Protein AF-A0AAD9EZX9-F1 (afdb_monomer)

Solvent-accessible surface area (backbone atoms only — not comparable to full-atom values): 5575 Å² total; per-residue (Å²): 138,69,77,68,66,69,68,67,71,70,80,81,70,71,89,66,79,89,76,79,91,81,76,94,68,97,66,89,76,40,64,91,93,39,48,66,55,94,96,40,64,47,73,91,73,96,68,93,63,57,75,67,58,43,33,51,51,27,44,74,74,76,50,64,58,91,78,80,88,44,72,70,50,51,54,61,76,76,108

Nearest PDB structures (foldseek):
  6tla-assembly1_B  TM=8.944E-01  e=2.697E-02  Homo sapiens
  6e7d-assembly1_E  TM=8.264E-01  e=4.456E-02  Mus musculus
  6u42-assembly1_6X  TM=3.121E-01  e=5.856E+00  Chlamydomonas reinhardtii
  8glv-assembly1_PD  TM=1.611E-01  e=9.677E+00  Chlamydomonas reinhardtii

Secondary structure (DSSP, 8-state):
--SSGGGSTTSSS---------------SS-TT-EEETTEEE----S---HHHHHHHHHHTT-------SHHHHHHHT-

Foldseek 3Di:
DCVVVVVPVPPPPDPDDPPPPDDDDPPDQDDPQWDDDPSDTDHDDPDDDPPVVQQVVQVVVVHGDDDDDDPVSVVVVVD

Sequence (79 aa):
MLLFLFLLGLALGAVSPSDDPQGKLQRGSCPMFLVSFNNRCYKYIAADMDWADAEFHCVSEGANLVSIHSQGEENFVNH

InterPro domains:
  IPR001304 C-type lectin-like [PS50041] (37-79)
  IPR016186 C-type lectin-like/link domain superfamily [G3DSA:3.10.100.10] (16-79)
  IPR016187 C-type lectin fold [SSF56436] (26-78)
  IPR050111 C-type lectin and snaclec domain-containing protein [PTHR22803] (25-78)

Radius of gyration: 22.96 Å; Cα contacts (8 Å, |Δi|>4): 34; chains: 1; bounding box: 23×74×36 Å

Organism: Dissostichus eleginoides (NCBI:txid100907)

Structure (mmCIF, N/C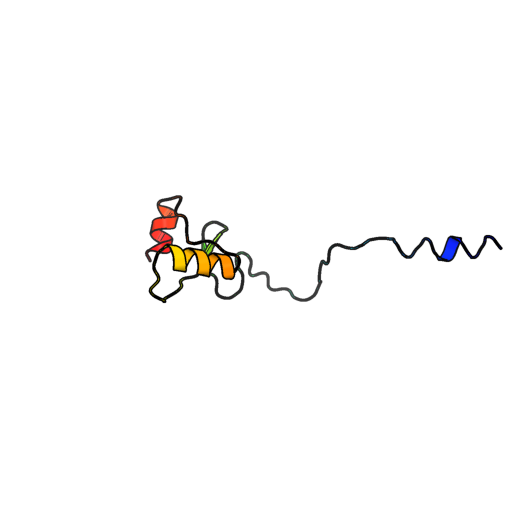A/C/O backbone):
data_AF-A0AAD9EZX9-F1
#
_entry.id   AF-A0AAD9EZX9-F1
#
loop_
_atom_site.group_PDB
_atom_site.id
_atom_site.type_symbol
_atom_site.label_atom_id
_atom_site.label_alt_id
_atom_site.label_comp_id
_atom_site.label_asym_id
_atom_site.label_entity_id
_atom_site.label_seq_id
_atom_site.pdbx_PDB_ins_code
_atom_site.Cartn_x
_atom_site.Cartn_y
_atom_site.Cartn_z
_atom_site.occupancy
_atom_site.B_iso_or_equiv
_atom_site.auth_seq_id
_atom_site.auth_comp_id
_atom_site.auth_asym_id
_atom_site.auth_atom_id
_atom_site.pdbx_PDB_model_num
ATOM 1 N N . MET A 1 1 ? 0.502 -62.455 19.840 1.00 62.78 1 MET A N 1
ATOM 2 C CA . MET A 1 1 ? 0.837 -61.689 18.616 1.00 62.78 1 MET A CA 1
ATOM 3 C C . MET A 1 1 ? -0.182 -60.587 18.278 1.00 62.78 1 MET A C 1
ATOM 5 O O . MET A 1 1 ? -0.187 -60.100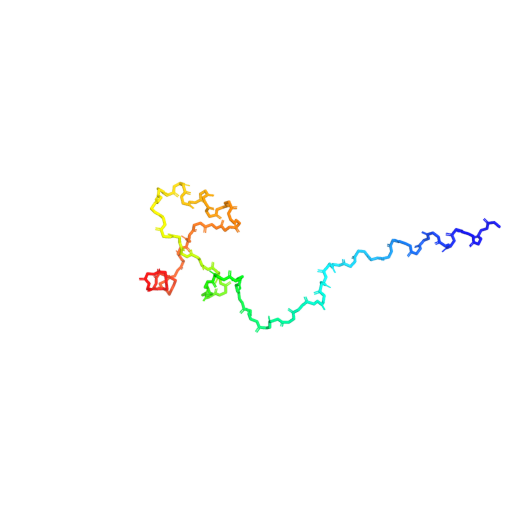 17.162 1.00 62.78 1 MET A O 1
ATOM 9 N N . LEU A 1 2 ? -1.002 -60.150 19.248 1.00 57.41 2 LEU A N 1
ATOM 10 C CA . LEU A 1 2 ? -1.929 -59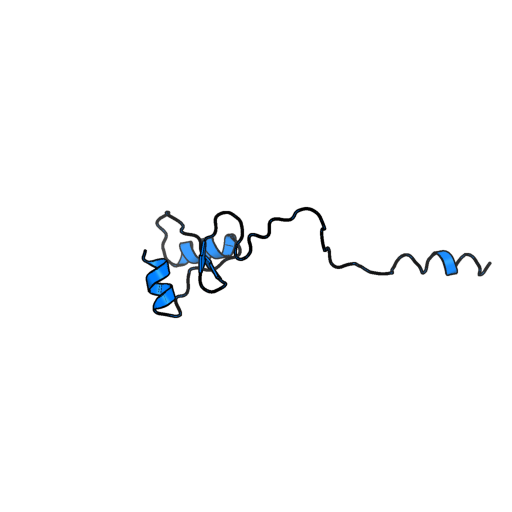.006 19.138 1.00 57.41 2 LEU A CA 1
ATOM 11 C C . LEU A 1 2 ? -1.557 -57.849 20.095 1.00 57.41 2 LEU A C 1
ATOM 13 O O . LEU A 1 2 ? -2.197 -56.809 20.085 1.00 57.41 2 LEU A O 1
ATOM 17 N N . LEU A 1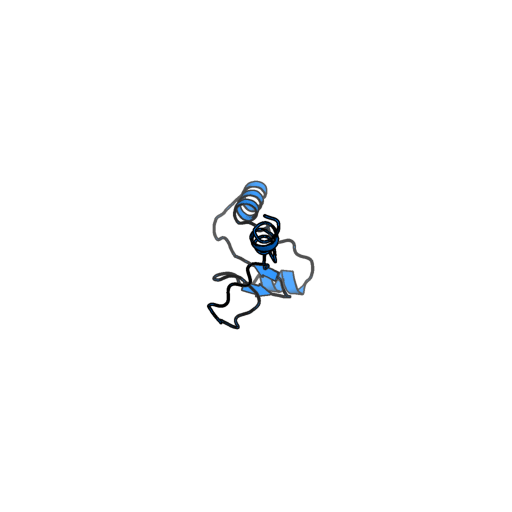 3 ? -0.484 -58.004 20.884 1.00 55.59 3 LEU A N 1
ATOM 18 C CA . LEU A 1 3 ? 0.052 -56.970 21.784 1.00 55.59 3 LEU A CA 1
ATOM 19 C C . LEU A 1 3 ? 0.974 -55.959 21.074 1.00 55.59 3 LEU A C 1
ATOM 21 O O . LEU A 1 3 ? 1.221 -54.889 21.611 1.00 55.59 3 LEU A O 1
ATOM 25 N N . PHE A 1 4 ? 1.444 -56.259 19.857 1.00 55.50 4 PHE A N 1
ATOM 26 C CA . PHE A 1 4 ? 2.277 -55.339 19.066 1.00 55.50 4 PHE A CA 1
ATOM 27 C C . PHE A 1 4 ? 1.466 -54.369 18.192 1.00 55.50 4 PHE A C 1
ATOM 29 O O . PHE A 1 4 ? 1.994 -53.348 17.768 1.00 55.50 4 PHE A O 1
ATOM 36 N N . LEU A 1 5 ? 0.177 -54.642 17.957 1.00 55.56 5 LEU A N 1
ATOM 37 C CA . LEU A 1 5 ? -0.686 -53.773 17.144 1.00 55.56 5 LEU A CA 1
ATOM 38 C C . LEU A 1 5 ? -1.228 -52.566 17.925 1.00 55.56 5 LEU A C 1
ATOM 40 O O . LEU A 1 5 ? -1.575 -51.558 17.320 1.00 55.56 5 LEU A O 1
ATOM 44 N N . PHE A 1 6 ? -1.222 -52.616 19.260 1.00 54.81 6 PHE A N 1
ATOM 45 C CA . PHE A 1 6 ? -1.557 -51.459 20.097 1.00 54.81 6 PHE A CA 1
ATOM 46 C C . PHE A 1 6 ? -0.433 -50.409 20.173 1.00 54.81 6 PHE A C 1
ATOM 48 O O . PHE A 1 6 ? -0.691 -49.282 20.582 1.00 54.81 6 PHE A O 1
ATOM 55 N N . LEU A 1 7 ? 0.793 -50.735 19.740 1.00 55.59 7 LEU A N 1
ATOM 56 C CA . LEU A 1 7 ? 1.939 -49.814 19.789 1.00 55.59 7 LEU A CA 1
ATOM 57 C C . LEU A 1 7 ? 2.059 -48.902 18.552 1.00 55.59 7 LEU A C 1
ATOM 59 O O . LEU A 1 7 ? 2.741 -47.886 18.619 1.00 55.59 7 LEU A O 1
ATOM 63 N N . LEU A 1 8 ? 1.378 -49.216 17.444 1.00 56.41 8 LEU A N 1
ATOM 64 C CA . LEU A 1 8 ? 1.414 -48.415 16.205 1.00 56.41 8 LEU A CA 1
ATOM 65 C C . LEU A 1 8 ? 0.260 -47.401 16.088 1.00 56.41 8 LEU A C 1
ATOM 67 O O . LEU A 1 8 ? 0.316 -46.506 15.251 1.00 56.41 8 LEU A O 1
ATOM 71 N N . GLY A 1 9 ? -0.770 -47.499 16.936 1.00 58.34 9 GLY A N 1
ATOM 72 C CA . GLY A 1 9 ? -1.946 -46.617 16.902 1.00 58.34 9 GLY A CA 1
ATOM 73 C C . GLY A 1 9 ? -1.791 -45.274 17.628 1.00 58.34 9 GLY A C 1
ATOM 74 O O . GLY A 1 9 ? -2.677 -44.433 17.529 1.00 58.34 9 GLY A O 1
ATOM 75 N N . LEU A 1 10 ? -0.685 -45.048 18.346 1.00 55.94 10 LEU A N 1
ATOM 76 C CA . LEU A 1 10 ? -0.448 -43.821 19.126 1.00 55.94 10 LEU A CA 1
ATOM 77 C C . LEU A 1 10 ? 0.413 -42.770 18.399 1.00 55.94 10 LEU A C 1
ATOM 79 O O . LEU A 1 10 ? 0.727 -41.739 18.982 1.00 55.94 10 LEU A O 1
ATOM 83 N N . ALA A 1 11 ? 0.777 -42.994 17.131 1.00 59.34 11 ALA A N 1
ATOM 84 C CA . ALA A 1 11 ? 1.625 -42.074 16.359 1.00 59.34 11 ALA A CA 1
ATOM 85 C C . ALA A 1 11 ? 0.860 -41.113 15.419 1.00 59.34 11 ALA A C 1
ATOM 87 O O . ALA A 1 11 ? 1.484 -40.300 14.747 1.00 59.34 11 ALA A O 1
ATOM 88 N N . LEU A 1 12 ? -0.477 -41.170 15.371 1.00 57.56 12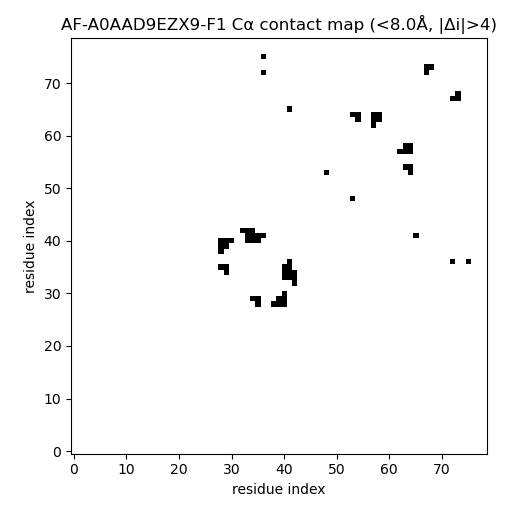 LEU A N 1
ATOM 89 C CA . LEU A 1 12 ? -1.328 -40.248 14.591 1.00 57.56 12 LEU A CA 1
ATOM 90 C C . LEU A 1 12 ? -2.283 -39.442 15.493 1.00 57.56 12 LEU A C 1
ATOM 92 O O . LEU A 1 12 ? -3.386 -39.074 15.098 1.00 57.56 12 LEU A O 1
ATOM 96 N N . GLY A 1 13 ? -1.861 -39.181 16.733 1.00 57.41 13 GLY A N 1
ATOM 97 C CA . GLY A 1 13 ? -2.535 -38.266 17.650 1.00 57.41 13 GLY A CA 1
ATOM 98 C C . GLY A 1 13 ? -1.972 -36.852 17.515 1.00 57.41 13 GLY A C 1
ATOM 99 O O . GLY A 1 13 ? -0.846 -36.610 17.928 1.00 57.41 13 GLY A O 1
ATOM 100 N N . ALA A 1 14 ? -2.794 -35.950 16.971 1.00 52.34 14 ALA A N 1
ATOM 101 C CA . ALA A 1 14 ? -2.617 -34.499 16.873 1.00 52.34 14 ALA A CA 1
ATOM 102 C C . ALA A 1 14 ? -1.426 -34.002 16.026 1.00 52.34 14 ALA A C 1
ATOM 104 O O . ALA A 1 14 ? -0.325 -33.773 16.519 1.00 52.34 14 ALA A O 1
ATOM 105 N N . VAL A 1 15 ? -1.703 -33.648 14.764 1.00 51.94 15 VAL A N 1
ATOM 106 C CA . VAL A 1 15 ? -1.094 -32.424 14.224 1.00 51.94 15 VAL A CA 1
ATOM 107 C C . VAL A 1 15 ? -1.603 -31.299 15.122 1.00 51.94 15 VAL A C 1
ATOM 109 O O . VAL A 1 15 ? -2.750 -30.872 15.000 1.00 51.94 15 VAL A O 1
ATOM 112 N N . SER A 1 16 ? -0.790 -30.891 16.094 1.00 53.38 16 SER A N 1
ATOM 113 C CA . SER A 1 16 ? -1.012 -29.627 16.781 1.00 53.38 16 SER A CA 1
ATOM 114 C C . SER A 1 16 ? -0.924 -28.533 15.716 1.00 53.38 16 SER A C 1
ATOM 116 O O . SER A 1 16 ? 0.013 -28.577 14.908 1.00 53.38 16 SER A O 1
ATOM 118 N N . PRO A 1 17 ? -1.847 -27.553 15.682 1.00 54.81 17 PRO A N 1
ATOM 119 C CA . PRO A 1 17 ? -1.529 -26.306 15.015 1.00 54.81 17 PRO A CA 1
ATOM 120 C C . PRO A 1 17 ? -0.217 -25.836 15.637 1.00 54.81 17 PRO A C 1
ATOM 122 O O . PRO A 1 17 ? -0.014 -25.953 16.849 1.00 54.81 17 PRO A O 1
ATOM 125 N N . SER A 1 18 ? 0.716 -25.437 14.789 1.00 52.97 18 SER A N 1
ATOM 126 C CA . SER A 1 18 ? 2.002 -24.882 15.174 1.00 52.97 18 SER A CA 1
ATOM 127 C C . SER A 1 18 ? 1.785 -23.564 15.923 1.00 52.97 18 SER A C 1
ATOM 129 O O . SER A 1 18 ? 1.936 -22.487 15.356 1.00 52.97 18 SER A O 1
ATOM 131 N N . ASP A 1 19 ? 1.404 -23.672 17.192 1.00 60.19 19 ASP A N 1
ATOM 132 C CA . ASP A 1 19 ? 1.566 -22.657 18.219 1.00 60.19 19 ASP A CA 1
ATOM 133 C C . ASP A 1 19 ? 3.017 -22.763 18.702 1.00 60.19 19 ASP A C 1
ATOM 135 O O . ASP A 1 19 ? 3.331 -23.513 19.626 1.00 60.19 19 ASP A O 1
ATOM 139 N N . ASP A 1 20 ? 3.922 -22.064 18.014 1.00 58.91 20 ASP A N 1
ATOM 140 C CA . ASP A 1 20 ? 5.298 -21.856 18.470 1.00 58.91 20 ASP A CA 1
ATOM 141 C C . ASP A 1 20 ? 5.291 -20.997 19.754 1.00 58.91 20 ASP A C 1
ATOM 143 O O . ASP A 1 20 ? 4.849 -19.841 19.718 1.00 58.91 20 ASP A O 1
ATOM 147 N N . PRO A 1 21 ? 5.767 -21.516 20.903 1.00 61.69 21 PRO A N 1
ATOM 148 C CA . PRO A 1 21 ? 5.779 -20.806 22.164 1.00 61.69 21 PRO A CA 1
ATOM 149 C C . PRO A 1 21 ? 7.173 -20.249 22.501 1.00 61.69 21 PRO A C 1
ATOM 151 O O . PRO A 1 21 ? 7.604 -20.373 23.645 1.00 61.69 21 PRO A O 1
ATOM 154 N N . GLN A 1 22 ? 7.876 -19.599 21.565 1.00 48.28 22 GLN A N 1
ATOM 155 C CA . GLN A 1 22 ? 8.949 -18.639 21.889 1.00 48.28 22 GLN A CA 1
ATOM 156 C C . GLN A 1 22 ? 8.946 -17.424 20.945 1.00 48.28 22 GLN A C 1
ATOM 158 O O . GLN A 1 22 ? 9.653 -17.357 19.952 1.00 48.28 22 GLN A O 1
ATOM 163 N N . GLY A 1 23 ? 8.195 -16.376 21.283 1.00 42.91 23 GLY A N 1
ATOM 164 C CA . GLY A 1 23 ? 8.850 -15.221 21.897 1.00 42.91 23 GLY A CA 1
ATOM 165 C C . GLY A 1 23 ? 7.887 -14.047 22.036 1.00 42.91 23 GLY A C 1
ATOM 166 O O . GLY A 1 23 ? 7.515 -13.404 21.059 1.00 42.91 23 GLY A O 1
ATOM 167 N N . LYS A 1 24 ? 7.467 -13.755 23.268 1.00 53.12 24 LYS A N 1
ATOM 168 C CA . LYS A 1 24 ? 6.595 -12.619 23.566 1.00 53.12 24 LYS A CA 1
ATOM 169 C C . LYS A 1 24 ? 7.234 -11.291 23.147 1.00 53.12 24 LYS A C 1
ATOM 171 O O . LYS A 1 24 ? 8.137 -10.793 23.809 1.00 53.12 24 LYS A O 1
ATOM 176 N N . LEU A 1 25 ? 6.614 -10.649 22.164 1.00 45.53 25 LEU A N 1
ATOM 177 C CA . LEU A 1 25 ? 6.407 -9.206 22.144 1.00 45.53 25 LEU A CA 1
ATOM 178 C C . LEU A 1 25 ? 4.898 -8.988 22.041 1.00 45.53 25 LEU A C 1
ATOM 180 O O . LEU A 1 25 ? 4.310 -9.175 20.981 1.00 45.53 25 LEU A O 1
ATOM 184 N N . GLN A 1 26 ? 4.238 -8.606 23.135 1.00 58.25 26 GLN A N 1
ATOM 185 C CA . GLN A 1 26 ? 2.925 -7.978 22.992 1.00 58.25 26 GLN A CA 1
ATOM 186 C C . GLN 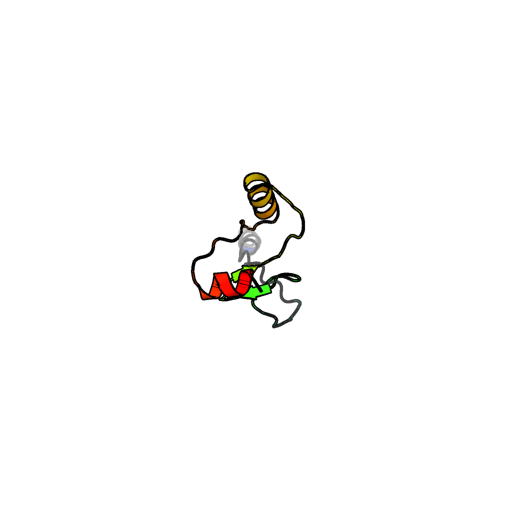A 1 26 ? 3.157 -6.602 22.349 1.00 58.25 26 GLN A C 1
ATOM 188 O O . GLN A 1 26 ? 3.594 -5.662 23.003 1.00 58.25 26 GLN A O 1
ATOM 193 N N . ARG A 1 27 ? 2.991 -6.561 21.022 1.00 49.53 27 ARG A N 1
ATOM 194 C CA . ARG A 1 27 ? 3.329 -5.463 20.095 1.00 49.53 27 ARG A CA 1
ATOM 195 C C . ARG A 1 27 ? 2.361 -5.514 18.901 1.00 49.53 27 ARG A C 1
ATOM 197 O O . ARG A 1 27 ? 2.759 -5.508 17.743 1.00 49.53 27 ARG A O 1
ATOM 204 N N . GLY A 1 28 ? 1.089 -5.742 19.226 1.00 57.00 28 GLY A N 1
ATOM 205 C CA . GLY A 1 28 ? 0.045 -6.172 18.305 1.00 57.00 28 GLY A CA 1
ATOM 206 C C . GLY A 1 28 ? -0.488 -5.036 17.445 1.00 57.00 28 GLY A C 1
ATOM 207 O O . GLY A 1 28 ? -1.083 -4.099 17.961 1.00 57.00 28 GLY A O 1
ATOM 208 N N . SER A 1 29 ? -0.256 -5.152 16.143 1.00 74.00 29 SER A N 1
ATOM 209 C CA . SER A 1 29 ? -1.251 -4.887 15.095 1.00 74.00 29 SER A CA 1
ATOM 210 C C . SER A 1 29 ? -0.661 -5.212 13.725 1.00 74.00 29 SER A C 1
ATOM 212 O O . SER A 1 29 ? -1.376 -5.710 12.868 1.00 74.00 29 SER A O 1
ATOM 214 N N . CYS A 1 30 ? 0.645 -4.978 13.534 1.00 87.94 30 CYS A N 1
ATOM 215 C CA . CYS A 1 30 ? 1.313 -5.128 12.243 1.00 87.94 30 CYS A CA 1
ATOM 216 C C . CYS A 1 30 ? 2.696 -5.780 12.350 1.00 87.94 30 CYS A C 1
ATOM 218 O O . CYS A 1 30 ? 3.345 -5.650 13.393 1.00 87.94 30 CYS A O 1
ATOM 220 N N . PRO A 1 31 ? 3.165 -6.459 11.283 1.00 87.56 31 PRO A N 1
ATOM 221 C CA . PRO A 1 31 ? 4.551 -6.901 11.168 1.00 87.56 31 PRO A CA 1
ATOM 222 C C . PRO A 1 31 ? 5.543 -5.747 11.353 1.00 87.56 31 PRO A C 1
ATOM 224 O O . PRO A 1 31 ? 5.200 -4.569 11.228 1.00 87.56 31 PRO A O 1
ATOM 227 N N . MET A 1 32 ? 6.799 -6.091 11.639 1.00 84.12 32 MET A N 1
ATOM 228 C CA . MET A 1 32 ? 7.874 -5.105 11.757 1.00 84.12 32 MET A CA 1
ATOM 229 C C . MET A 1 32 ? 7.941 -4.223 10.503 1.00 84.12 32 MET A C 1
ATOM 231 O O . MET A 1 32 ? 7.823 -4.723 9.388 1.00 84.12 32 MET A O 1
ATOM 235 N N . PHE A 1 33 ? 8.172 -2.923 10.708 1.00 82.56 33 PHE A N 1
ATOM 236 C CA . PHE A 1 33 ? 8.276 -1.903 9.653 1.00 82.56 33 PHE A CA 1
ATOM 237 C C . PHE A 1 33 ? 6.967 -1.551 8.924 1.00 82.56 33 PHE A C 1
ATOM 239 O O . PHE A 1 33 ? 7.013 -0.823 7.936 1.00 82.56 33 PHE A O 1
ATOM 246 N N . LEU A 1 34 ? 5.811 -2.006 9.420 1.00 91.44 34 LEU A N 1
ATOM 247 C CA . LEU A 1 34 ? 4.495 -1.554 8.963 1.00 91.44 34 LEU A CA 1
ATOM 248 C C . LEU A 1 34 ? 3.823 -0.679 10.025 1.00 91.44 34 LEU A C 1
ATOM 250 O O . LEU A 1 34 ? 4.008 -0.871 11.230 1.00 91.44 34 LEU A O 1
ATOM 254 N N . VAL A 1 35 ? 3.011 0.270 9.567 1.00 91.69 35 VAL A N 1
ATOM 255 C CA . VAL A 1 35 ? 2.253 1.189 10.421 1.00 91.69 35 VAL A CA 1
ATOM 256 C C . VAL A 1 35 ? 0.814 0.696 10.540 1.00 91.69 35 VAL A C 1
ATOM 258 O O . VAL A 1 35 ? 0.189 0.334 9.546 1.00 91.69 35 VAL A O 1
ATOM 261 N N . SER A 1 36 ? 0.288 0.673 11.764 1.00 92.56 36 SER A N 1
ATOM 262 C CA . SER A 1 36 ? -1.083 0.248 12.050 1.00 92.56 36 SER A CA 1
ATOM 263 C C . SER A 1 36 ? -2.050 1.424 12.025 1.00 92.56 36 SER A C 1
ATOM 265 O O . SER A 1 36 ? -1.852 2.391 12.758 1.00 92.56 36 SER A O 1
ATOM 267 N N . PHE A 1 37 ? -3.166 1.271 11.317 1.00 92.81 37 PHE A N 1
ATOM 268 C CA . PHE A 1 37 ? -4.319 2.167 11.395 1.00 92.81 37 PHE A CA 1
ATOM 269 C C . PHE A 1 37 ? -5.611 1.362 11.233 1.00 92.81 37 PHE A C 1
ATOM 271 O O . PHE A 1 37 ? -5.701 0.513 10.353 1.00 92.81 37 PHE A O 1
ATOM 278 N N . ASN A 1 38 ? -6.599 1.579 12.109 1.00 92.31 38 ASN A N 1
ATOM 279 C CA . ASN A 1 38 ? -7.904 0.901 12.065 1.00 92.31 38 ASN A CA 1
ATOM 280 C C . ASN A 1 38 ? -7.832 -0.613 11.788 1.00 92.31 38 ASN A C 1
ATOM 282 O O . ASN A 1 38 ? -8.543 -1.143 10.935 1.00 92.31 38 ASN A O 1
ATOM 286 N N . ASN A 1 39 ? -6.976 -1.320 12.534 1.00 90.00 39 ASN A N 1
ATOM 287 C CA . ASN A 1 39 ? -6.825 -2.775 12.438 1.00 90.00 39 ASN A CA 1
ATOM 288 C C . ASN A 1 39 ? -6.291 -3.284 11.077 1.00 90.00 39 ASN A C 1
ATOM 290 O O . ASN A 1 39 ? -6.436 -4.466 10.764 1.00 90.00 39 ASN A O 1
ATOM 294 N N . ARG A 1 40 ? -5.678 -2.399 10.281 1.00 92.56 40 ARG A N 1
ATOM 295 C CA . ARG A 1 40 ? -4.985 -2.681 9.017 1.00 92.56 40 ARG A CA 1
ATOM 296 C C . ARG A 1 40 ? -3.538 -2.195 9.090 1.00 92.56 40 ARG A C 1
ATOM 298 O O . ARG A 1 40 ? -3.192 -1.363 9.931 1.00 92.56 40 ARG A O 1
ATOM 305 N N . CYS A 1 41 ? -2.710 -2.720 8.194 1.00 94.50 41 CYS A N 1
ATOM 306 C CA . CYS A 1 41 ? -1.279 -2.450 8.141 1.00 94.50 41 CYS A CA 1
ATOM 307 C C . CYS A 1 41 ? -0.894 -1.799 6.824 1.00 94.50 41 CYS A C 1
ATOM 309 O O . CYS A 1 41 ? -1.288 -2.274 5.763 1.00 94.50 41 CYS A O 1
ATOM 311 N N . TYR A 1 42 ? -0.099 -0.739 6.916 1.00 95.12 42 TYR A N 1
ATOM 312 C CA . TYR A 1 42 ? 0.277 0.108 5.795 1.00 95.12 42 TYR A CA 1
ATOM 313 C C . TYR A 1 42 ? 1.799 0.209 5.709 1.00 95.12 42 TYR A C 1
ATOM 315 O O . TYR A 1 42 ? 2.499 0.230 6.727 1.00 95.12 42 TYR A O 1
ATOM 323 N N . LYS A 1 43 ? 2.305 0.277 4.479 1.00 94.75 43 LYS A N 1
ATOM 324 C CA . LYS A 1 43 ? 3.717 0.473 4.155 1.00 94.75 43 LYS A CA 1
ATOM 325 C C . LYS A 1 43 ? 3.798 1.513 3.047 1.00 94.75 43 LYS A C 1
ATOM 327 O O . LYS A 1 43 ? 3.136 1.366 2.026 1.00 94.75 43 LYS A O 1
ATOM 332 N N . TYR A 1 44 ? 4.605 2.546 3.252 1.00 94.06 44 TYR A N 1
ATOM 333 C CA . TYR A 1 44 ? 4.906 3.517 2.209 1.00 94.06 44 TYR A CA 1
ATOM 334 C C . TYR A 1 44 ? 6.089 3.023 1.373 1.00 94.06 44 TYR A C 1
ATOM 336 O O . TYR A 1 44 ? 7.131 2.657 1.925 1.00 94.06 44 TYR A O 1
ATOM 344 N N . ILE A 1 45 ? 5.928 3.020 0.052 1.00 95.12 45 ILE A N 1
ATOM 345 C CA . ILE A 1 45 ? 6.978 2.687 -0.911 1.00 95.12 45 ILE A CA 1
ATOM 346 C C . ILE A 1 45 ? 7.347 3.977 -1.640 1.00 95.12 45 ILE A C 1
ATOM 348 O O . ILE A 1 45 ? 6.532 4.540 -2.355 1.00 95.12 45 ILE A O 1
ATOM 352 N N . ALA A 1 46 ? 8.577 4.455 -1.448 1.00 95.19 46 ALA A N 1
ATOM 353 C CA . ALA A 1 46 ? 9.030 5.751 -1.966 1.00 95.19 46 ALA A CA 1
ATOM 354 C C . ALA A 1 46 ? 9.458 5.731 -3.448 1.00 95.19 46 ALA A C 1
ATOM 356 O O . ALA A 1 46 ? 10.078 6.683 -3.915 1.00 95.19 46 ALA A O 1
ATOM 357 N N . ALA A 1 47 ? 9.216 4.630 -4.158 1.00 96.88 47 ALA A N 1
ATOM 358 C CA . ALA A 1 47 ? 9.599 4.474 -5.553 1.00 96.88 47 ALA A CA 1
ATOM 359 C C . ALA A 1 47 ? 8.443 4.890 -6.464 1.00 96.88 47 ALA A C 1
ATOM 361 O O . ALA A 1 47 ? 7.322 4.411 -6.294 1.00 96.88 47 ALA A O 1
ATOM 362 N N . ASP A 1 48 ? 8.738 5.737 -7.448 1.00 97.38 48 ASP A N 1
ATOM 363 C CA . ASP A 1 48 ? 7.770 6.120 -8.470 1.00 97.38 48 ASP A CA 1
ATOM 364 C C . ASP A 1 48 ? 7.472 4.915 -9.371 1.00 97.38 48 ASP A C 1
ATOM 366 O O . ASP A 1 48 ? 8.374 4.329 -9.975 1.00 97.38 48 ASP A O 1
ATOM 370 N N . MET A 1 49 ? 6.198 4.545 -9.447 1.00 97.50 49 MET A N 1
ATOM 371 C CA . MET A 1 49 ? 5.690 3.431 -10.242 1.00 97.50 49 MET A CA 1
ATOM 372 C C . MET A 1 49 ? 4.399 3.864 -10.930 1.00 97.50 49 MET A C 1
ATOM 374 O O . MET A 1 49 ? 3.664 4.710 -10.409 1.00 97.50 49 MET A O 1
ATOM 378 N N . ASP A 1 50 ? 4.101 3.279 -12.090 1.00 98.44 50 ASP A N 1
ATOM 379 C CA . ASP A 1 50 ? 2.736 3.353 -12.595 1.00 98.44 50 ASP A CA 1
ATOM 380 C C . ASP A 1 50 ? 1.799 2.499 -11.728 1.00 98.44 50 ASP A C 1
ATOM 382 O O . ASP A 1 50 ? 2.223 1.722 -10.868 1.00 98.44 50 ASP A O 1
ATOM 386 N N . TRP A 1 51 ? 0.496 2.678 -11.920 1.00 98.12 51 TRP A N 1
ATOM 387 C CA . TRP A 1 51 ? -0.498 2.025 -11.075 1.00 98.12 51 TRP A CA 1
ATOM 388 C C . TRP A 1 51 ? -0.415 0.491 -11.129 1.00 98.12 51 TRP A C 1
ATOM 390 O O . TRP A 1 51 ? -0.586 -0.168 -10.104 1.00 98.12 51 TRP A O 1
ATOM 400 N N . ALA A 1 52 ? -0.153 -0.079 -12.310 1.00 98.38 52 ALA A N 1
ATOM 401 C CA . ALA A 1 52 ? -0.127 -1.526 -12.497 1.00 98.38 52 ALA A CA 1
ATOM 402 C C . ALA A 1 52 ? 1.125 -2.140 -11.862 1.00 98.38 52 ALA A C 1
ATOM 404 O O . ALA A 1 52 ? 1.028 -3.166 -11.186 1.00 98.38 52 ALA A O 1
ATOM 405 N N . ASP A 1 53 ? 2.271 -1.480 -12.020 1.00 98.50 53 ASP A N 1
ATOM 406 C CA . ASP A 1 53 ? 3.528 -1.881 -11.394 1.00 98.50 53 ASP A CA 1
ATOM 407 C C . ASP A 1 53 ? 3.458 -1.773 -9.863 1.00 98.50 53 ASP A C 1
ATOM 409 O O . ASP A 1 53 ? 3.935 -2.667 -9.162 1.00 98.50 53 ASP A O 1
ATOM 413 N N . ALA A 1 54 ? 2.812 -0.729 -9.330 1.00 98.56 54 ALA A N 1
ATOM 414 C CA . ALA A 1 54 ? 2.622 -0.552 -7.891 1.00 98.56 54 ALA A CA 1
ATOM 415 C C . ALA A 1 54 ? 1.756 -1.665 -7.276 1.00 98.56 54 ALA A C 1
ATOM 417 O O . ALA A 1 54 ? 2.121 -2.240 -6.248 1.00 98.56 54 ALA A O 1
ATOM 418 N N . GLU A 1 55 ? 0.635 -2.010 -7.917 1.00 98.56 55 GLU A N 1
ATOM 419 C CA . GLU A 1 55 ? -0.211 -3.126 -7.478 1.00 98.56 55 GLU A CA 1
ATOM 420 C C . GLU A 1 55 ? 0.545 -4.456 -7.558 1.00 98.56 55 GLU A C 1
ATOM 422 O O . GLU A 1 55 ? 0.570 -5.216 -6.588 1.00 98.56 55 GLU A O 1
ATOM 427 N N . PHE A 1 56 ? 1.231 -4.719 -8.675 1.00 98.44 56 PHE A N 1
ATOM 428 C CA . PHE A 1 56 ? 2.036 -5.929 -8.833 1.00 98.44 56 PHE A CA 1
ATOM 429 C C . PHE A 1 56 ? 3.116 -6.043 -7.746 1.00 98.44 56 PHE A C 1
ATOM 431 O O . PHE A 1 56 ? 3.302 -7.115 -7.161 1.00 98.44 56 PHE A O 1
ATOM 438 N N . HIS A 1 57 ? 3.793 -4.936 -7.429 1.00 98.25 57 HIS A N 1
ATOM 439 C CA . HIS A 1 57 ? 4.773 -4.870 -6.351 1.00 98.25 57 HIS A CA 1
ATOM 440 C C . HIS A 1 57 ? 4.149 -5.223 -4.993 1.00 98.25 57 HIS A C 1
ATOM 442 O O . HIS A 1 57 ? 4.652 -6.121 -4.314 1.00 98.25 57 HIS A O 1
ATOM 448 N N . CYS A 1 58 ? 3.035 -4.589 -4.612 1.00 97.31 58 CYS A N 1
ATOM 449 C CA . CYS A 1 58 ? 2.361 -4.865 -3.341 1.00 97.31 58 CYS A CA 1
ATOM 450 C C . CYS A 1 58 ? 1.880 -6.321 -3.241 1.00 97.31 58 CYS A C 1
ATOM 452 O O . CYS A 1 58 ? 2.084 -6.957 -2.204 1.00 97.31 58 CYS A O 1
ATOM 454 N N . VAL A 1 59 ? 1.323 -6.875 -4.322 1.00 98.19 59 VAL A N 1
ATOM 455 C CA . VAL A 1 59 ? 0.910 -8.285 -4.388 1.00 98.19 59 VAL A CA 1
ATOM 456 C C . VAL A 1 59 ? 2.103 -9.226 -4.215 1.00 98.19 59 VAL A C 1
ATOM 458 O O . VAL A 1 59 ? 1.996 -10.220 -3.494 1.00 98.19 59 VAL A O 1
ATOM 461 N N . SER A 1 60 ? 3.265 -8.902 -4.795 1.00 97.75 60 SER A N 1
ATOM 462 C CA . SER A 1 60 ? 4.490 -9.699 -4.622 1.00 97.75 60 SER A CA 1
ATOM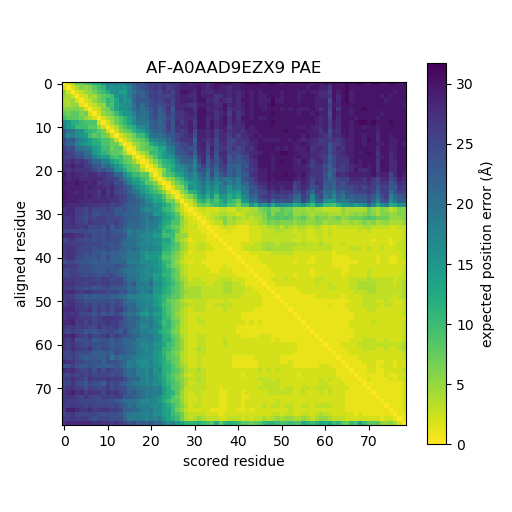 463 C C . SER A 1 60 ? 4.999 -9.746 -3.172 1.00 97.75 60 SER A C 1
ATOM 465 O O . SER A 1 60 ? 5.641 -10.721 -2.781 1.00 97.75 60 SER A O 1
ATOM 467 N N . G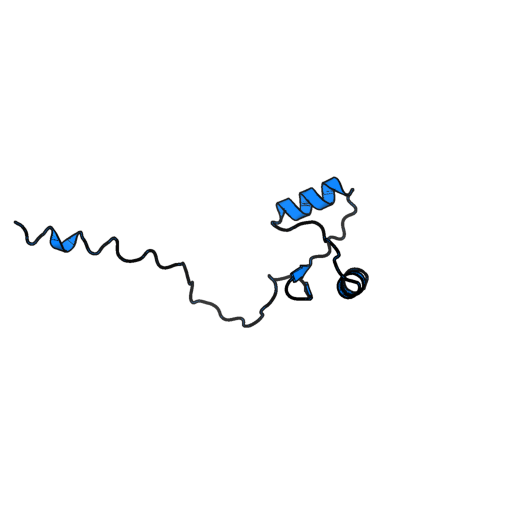LU A 1 61 ? 4.661 -8.745 -2.351 1.00 95.00 61 GLU A N 1
ATOM 468 C CA . GLU A 1 61 ? 4.970 -8.698 -0.915 1.00 95.00 61 GLU A CA 1
ATOM 469 C C . GLU A 1 61 ? 3.848 -9.281 -0.027 1.00 95.00 61 GLU A C 1
ATOM 471 O O . GLU A 1 61 ? 3.938 -9.234 1.201 1.00 95.00 61 GLU A O 1
ATOM 476 N N . GLY A 1 62 ? 2.789 -9.847 -0.618 1.00 94.62 62 GLY A N 1
ATOM 477 C CA . GLY A 1 62 ? 1.642 -10.396 0.115 1.00 94.62 62 GLY A CA 1
ATOM 478 C C . GLY A 1 62 ? 0.665 -9.336 0.640 1.00 94.62 62 GLY A C 1
ATOM 479 O O . GLY A 1 62 ? -0.075 -9.598 1.590 1.00 94.62 62 GLY A O 1
ATOM 480 N N . ALA A 1 63 ? 0.667 -8.146 0.039 1.00 96.38 63 ALA A N 1
ATOM 481 C CA . ALA A 1 63 ? -0.244 -7.040 0.321 1.00 96.38 63 ALA A CA 1
ATOM 482 C C . ALA A 1 63 ? -1.045 -6.658 -0.941 1.00 96.38 63 ALA A C 1
ATOM 484 O O . ALA A 1 63 ? -1.059 -7.392 -1.921 1.00 96.38 63 ALA A O 1
ATOM 485 N N . ASN A 1 64 ? -1.738 -5.519 -0.913 1.00 98.06 64 ASN A N 1
ATOM 486 C CA . ASN A 1 64 ? -2.353 -4.902 -2.094 1.00 98.06 64 ASN A CA 1
ATOM 487 C C . ASN A 1 64 ? -2.057 -3.401 -2.048 1.00 98.06 64 ASN A C 1
ATOM 489 O O . ASN A 1 64 ? -1.775 -2.870 -0.964 1.00 98.06 64 ASN A O 1
ATOM 493 N N . LEU A 1 65 ? -2.143 -2.719 -3.188 1.00 98.12 65 LEU A N 1
ATOM 494 C CA . LEU A 1 65 ? -2.125 -1.264 -3.222 1.00 98.12 65 LEU A CA 1
ATOM 495 C C . LEU A 1 65 ? -3.249 -0.721 -2.329 1.00 98.12 65 LEU A C 1
ATOM 497 O O . LEU A 1 65 ? -4.327 -1.314 -2.212 1.00 98.12 65 LEU A O 1
ATOM 501 N N . VAL A 1 66 ? -2.983 0.392 -1.643 1.00 97.00 66 VAL A N 1
ATOM 502 C CA . VAL A 1 66 ? -3.914 0.926 -0.646 1.00 97.00 66 VAL A CA 1
ATOM 503 C C . VAL A 1 66 ? -5.271 1.257 -1.277 1.00 97.00 66 VAL A C 1
ATOM 505 O O . VAL A 1 66 ? -5.360 1.984 -2.265 1.00 97.00 66 VAL A O 1
ATOM 508 N N . SER A 1 67 ? -6.341 0.727 -0.686 1.00 96.31 67 SER A N 1
ATOM 509 C CA . SER A 1 67 ? -7.722 1.029 -1.049 1.00 96.31 67 SER A CA 1
ATOM 510 C C . SER A 1 67 ? -8.360 1.861 0.058 1.00 96.31 67 SER A C 1
ATOM 512 O O . SER A 1 67 ? -8.488 1.396 1.187 1.00 96.31 67 SER A O 1
ATOM 514 N N . ILE A 1 68 ? -8.757 3.091 -0.262 1.00 96.81 68 ILE A N 1
ATOM 515 C CA . ILE A 1 68 ? -9.241 4.050 0.734 1.00 96.81 68 ILE A CA 1
ATOM 516 C C . ILE A 1 68 ? -10.765 3.951 0.859 1.00 96.81 68 ILE A C 1
ATOM 518 O O . ILE A 1 68 ? -11.498 4.121 -0.115 1.00 96.81 68 ILE A O 1
ATOM 522 N N . HIS A 1 69 ? -11.251 3.675 2.070 1.00 96.31 69 HIS A N 1
ATOM 523 C CA . HIS A 1 69 ? -12.668 3.418 2.357 1.00 96.31 69 HIS A CA 1
ATOM 524 C C . HIS A 1 69 ? -13.293 4.407 3.346 1.00 96.31 69 HIS A C 1
ATOM 526 O O . HIS A 1 69 ? -14.472 4.290 3.683 1.00 96.31 69 HIS A O 1
ATOM 532 N N . SER A 1 70 ? -12.524 5.373 3.850 1.00 97.25 70 SER A N 1
ATOM 533 C CA . SER A 1 70 ? -13.031 6.386 4.776 1.00 97.25 70 SER A CA 1
ATOM 534 C C . SER A 1 70 ? -12.201 7.664 4.737 1.00 97.25 70 SER A C 1
ATOM 536 O O . SER A 1 70 ? -11.013 7.631 4.430 1.00 97.25 70 SER A O 1
ATOM 538 N N . GLN A 1 71 ? -12.798 8.785 5.149 1.00 97.75 71 GLN A N 1
ATOM 539 C CA . GLN A 1 71 ? -12.064 10.045 5.305 1.00 97.75 71 GLN A CA 1
ATOM 540 C C . GLN A 1 71 ? -10.940 9.939 6.348 1.00 97.75 71 GLN A C 1
ATOM 542 O O . GLN A 1 71 ? -9.913 10.596 6.224 1.00 97.75 71 GLN A O 1
ATOM 547 N N . GLY A 1 72 ? -11.123 9.115 7.385 1.00 97.19 72 GLY A N 1
ATOM 548 C CA . GLY A 1 72 ? -10.079 8.875 8.380 1.00 97.19 72 GLY A CA 1
ATOM 549 C C . GLY A 1 72 ? -8.854 8.188 7.777 1.00 97.19 72 GLY A C 1
ATOM 550 O O . GLY A 1 72 ? -7.733 8.544 8.119 1.00 97.19 72 GLY A O 1
ATOM 551 N N . GLU A 1 73 ? -9.071 7.242 6.864 1.00 96.94 73 GLU A N 1
ATOM 552 C CA . GLU A 1 73 ? -8.002 6.553 6.137 1.00 96.94 73 GLU A CA 1
ATOM 553 C C . GLU A 1 73 ? -7.315 7.468 5.121 1.00 96.94 73 GLU A C 1
ATOM 555 O O . GLU A 1 73 ? -6.092 7.515 5.105 1.00 96.94 73 GLU A O 1
ATOM 560 N N . GLU A 1 74 ? -8.076 8.261 4.360 1.00 97.25 74 GLU A N 1
ATOM 561 C CA . GLU A 1 74 ? -7.530 9.300 3.469 1.00 97.25 74 GLU A CA 1
ATOM 562 C C . GLU A 1 74 ? -6.605 10.255 4.235 1.00 97.25 74 GLU A C 1
ATOM 564 O O . GLU A 1 74 ? -5.479 10.530 3.824 1.00 97.25 74 GLU A O 1
ATOM 569 N N . ASN A 1 75 ? -7.063 10.736 5.395 1.00 96.94 75 ASN A N 1
ATOM 570 C CA . ASN A 1 75 ? -6.271 11.630 6.229 1.00 96.94 75 ASN A CA 1
ATOM 571 C C . ASN A 1 75 ? -5.008 10.934 6.749 1.00 96.94 75 ASN A C 1
ATOM 573 O O . ASN A 1 75 ? -3.957 11.558 6.781 1.00 96.94 75 ASN A O 1
ATOM 577 N N . PHE A 1 76 ? -5.097 9.664 7.145 1.00 95.38 76 PHE A N 1
ATOM 578 C CA . PHE A 1 76 ? -3.948 8.896 7.623 1.00 95.38 76 PHE A CA 1
ATOM 579 C C . PHE A 1 76 ? -2.906 8.632 6.524 1.00 95.38 76 PHE A C 1
ATOM 581 O O . PHE A 1 76 ? -1.718 8.723 6.800 1.00 95.38 76 PHE A O 1
ATOM 588 N N . VAL A 1 77 ? -3.329 8.317 5.296 1.00 94.50 77 VAL A N 1
ATOM 589 C CA . VAL A 1 77 ? -2.422 8.002 4.175 1.00 94.50 77 VAL A CA 1
ATOM 590 C C . VAL A 1 77 ? -1.694 9.247 3.652 1.00 94.50 77 VAL A C 1
ATOM 592 O O . VAL A 1 77 ? -0.560 9.141 3.194 1.00 94.50 77 VAL A O 1
ATOM 595 N N . ASN A 1 78 ? -2.326 10.420 3.731 1.00 93.25 78 ASN A N 1
ATOM 596 C CA . ASN A 1 78 ? -1.790 11.672 3.187 1.00 93.25 78 ASN A CA 1
ATOM 597 C C . ASN A 1 78 ? -0.944 12.513 4.173 1.00 93.25 78 ASN A C 1
ATOM 599 O O . ASN A 1 78 ? -0.557 13.625 3.808 1.00 93.25 78 ASN A O 1
ATOM 603 N N . HIS A 1 79 ? -0.692 12.049 5.405 1.00 77.19 79 HIS A N 1
ATOM 604 C CA . HIS A 1 79 ? 0.086 12.769 6.435 1.00 77.19 79 HIS A CA 1
ATOM 605 C C . HIS A 1 79 ? 1.307 11.968 6.890 1.00 77.19 79 HIS A C 1
ATOM 607 O O . HIS A 1 79 ? 2.354 12.612 7.131 1.00 77.19 79 HIS A O 1
#

Mean predicted aligned error: 13.82 Å

pLDDT: mean 80.45, std 19.42, range [42.91, 98.56]

=== Feature glossary ===
Reading guide. The protein is described through the following features:

Foldseek 3Di. A 3Di character summarizes, for each residue, the relative orientation of the Cα frame of its nearest spatial neighbor. Because it encodes fold topology rather than chemistry, 3Di alignments detect remote structural similarity that sequence alignment misses.

Contact-map, Ramachandran, and PAE plots. Plot images: a contact map (which residues are close in 3D, as an N×N binary image), a Ramachandran scatter (backbone torsion angles, revealing secondary-structure composition at a glance), and — for AlphaFold structures — a PAE heatmap (pairwise prediction confidence).

Radius of gyration, Cα contacts, bounding box. Radius of gyration (Rg) is the root-mean-square distance of Cα atoms from their centroid — a single number for overall size and compactness. A globular domain of N residues has Rg ≈ 2.2·N^0.38 Å; an extended or disordered chain has a much larger Rg. The Cα contact count is the number of residue pairs whose Cα atoms are within 8 Å and are more than four positions apart in sequence — a standard proxy for tertiary packing density. The bounding box is the smallest axis-aligned box enclosing all Cα atoms.

Secondary structure (8-state, DSSP). Eight-state secondary structure (DSSP): H is the canonical α-helix, G the tighter 3₁₀-helix, I the wider π-helix; E/B are β-structure, T and S are turns and bends, and '-' is everything else. DSSP derives these from the pattern of main-chain N–H···O=C hydrogen bonds, not from the sequence.

B-factor. B-factor (Debye–Waller factor) reflects atomic displacement in the crystal lattice. It is an experimental observable (units Å²), not a prediction; low values mean the atom is pinned down, high values mean it moves or is heterogeneous across the crystal.

pLDDT. pLDDT is the predicted lDDT-Cα score: AlphaFold's confidence that the local environment of each residue (all inter-atomic distances within 15 Å) is correctly placed. It is a per-residue number between 0 and 100, with higher meaning more reliable.

Nearest PDB structures. Nearest PDB neighbors are the top structural matches found by Foldseek when searching this structure against the entire Protein Data Bank. Each hit reports a TM-score (0 to 1; >0.5 almost always implies the same fold) and an E-value. These are *structural* homologs — they may share no detectable sequence similarity.

Solvent-accessible surface area. Accessible surface area quantifies burial. A residue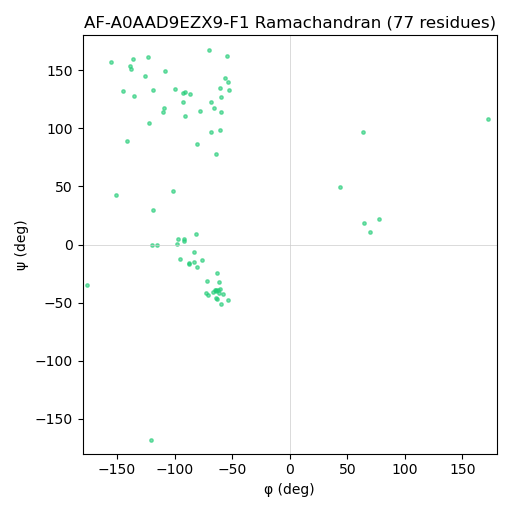 with SASA near zero is packed into the hydrophobic core; one with SASA >100 Å² sits on the surface. Computed here via the Shrake–Rupley numerical algorithm with a 1.4 Å probe.

Rendered structure images. Structure images are PyMOL renders from six orthogonal camera directions. Cartoon representation draws helices as coils and strands as arrows; sticks shows the backbone as bonds; surface shows the solvent-excluded envelope. Rainbow coloring maps sequence position to hue (blue→red, N→C); chain coloring assigns a distinct color per polypeptide.

Backbone torsions (φ/ψ). φ (phi) and ψ (psi) are the two rotatable backbone dihedrals per residue: φ is the C(i-1)–N–Cα–C torsion, ψ is the N–Cα–C–N(i+1) torsion, both in degrees on (−180°, 180°]. α-helical residues cluster near (−60°, −45°); β-strand residues near (−120°, +130°). A Ramachandran plot is simply a scatter of (φ, ψ) for every residue.

Predicted aligned error. Predicted Aligned Error (PAE) is an AlphaFold confidence matrix: entry (i, j) is the expected error in the position of residue j, in ångströms, when the prediction is superimposed on the true structure at residue i. Low PAE within a block of residues means that block is internally rigid and well-predicted; high PAE between two blocks means their relative placement is uncertain even if each block individually is confident.

mmCIF coordinates. Structure coordinates are given as an mmCIF _atom_site loop: one row per atom with element, residue name, chain id, sequence number, and x/y/z position in Å. Only the four main-chain atoms per residue are included here; side chains are omitted to keep the record compact.

InterPro / GO / CATH / organism. Database cross-references. InterPro integrates a dozen domain/family signature databases into unified entries with residue-range hits. GO terms attach function/process/location labels with evidence codes. CATH codes position the fold in a four-level structural taxonomy. Organism is the NCBI-taxonomy species name.

Secondary structure (3-state, P-SEA). SS3 is a coarse helix/strand/coil call (letters a/b/c) made by the P-SEA algorithm from inter-Cα distances and dihedrals. It is less detailed than DSSP but needs only Cα positions.

Sequence. Sequence gives the chain of amino acids in standard one-letter code (A=alanine, C=cysteine, …, Y=tyrosine), read N→C. It is the only feature that is directly encoded by the gene; all structural features are derived from the folded form of this sequence.